Protein AF-A0A971ZK88-F1 (afdb_monomer_lite)

Foldseek 3Di:
DKDKDALVVVVVPDVDDDQVSLQVVVVVVCVVVVHQWHWDPWDWDADPVRNMIMIDTDTDHDPVPPVPPDD

Structure (mmCIF, N/CA/C/O backbone):
data_AF-A0A971ZK88-F1
#
_entry.id   AF-A0A971ZK88-F1
#
loop_
_atom_site.group_PDB
_atom_site.id
_atom_site.type_symbol
_atom_site.label_atom_id
_atom_site.label_alt_id
_atom_site.label_comp_id
_atom_site.label_asym_id
_atom_site.label_entity_id
_atom_site.label_seq_id
_atom_site.pdbx_PDB_ins_code
_atom_site.Cartn_x
_atom_site.Cartn_y
_atom_site.Cartn_z
_atom_site.occupancy
_atom_site.B_iso_or_equiv
_atom_site.auth_seq_id
_atom_site.auth_comp_id
_atom_site.auth_asym_id
_atom_site.auth_atom_id
_atom_site.pdbx_PDB_model_num
ATOM 1 N N . MET A 1 1 ? -4.770 -8.069 4.542 1.00 89.06 1 MET A N 1
ATOM 2 C CA . MET A 1 1 ? -5.270 -7.907 3.161 1.00 89.06 1 MET A CA 1
ATOM 3 C C . MET A 1 1 ? -4.081 -7.912 2.216 1.00 89.06 1 MET A C 1
ATOM 5 O O . MET A 1 1 ? -3.008 -7.477 2.617 1.00 89.06 1 MET A O 1
ATOM 9 N N . VAL A 1 2 ? -4.274 -8.425 1.001 1.00 94.12 2 VAL A N 1
ATOM 10 C CA . VAL A 1 2 ? -3.294 -8.362 -0.090 1.00 94.12 2 VAL A CA 1
ATOM 11 C C . VAL A 1 2 ? -4.012 -7.817 -1.322 1.00 94.12 2 VAL A C 1
ATOM 13 O O . VAL A 1 2 ? -5.122 -8.266 -1.616 1.00 94.12 2 VAL A O 1
ATOM 16 N N . LEU A 1 3 ? -3.404 -6.839 -1.986 1.00 93.94 3 LEU A N 1
ATOM 17 C CA . LEU A 1 3 ? -3.838 -6.292 -3.267 1.00 93.94 3 LEU A CA 1
ATOM 18 C C . LEU A 1 3 ? -2.695 -6.471 -4.269 1.00 93.94 3 LEU A C 1
ATOM 20 O O . LEU A 1 3 ? -1.549 -6.157 -3.958 1.00 93.94 3 LEU A O 1
ATOM 24 N N . GLU A 1 4 ? -3.012 -6.992 -5.446 1.00 95.62 4 GLU A N 1
ATOM 25 C CA . GLU A 1 4 ? -2.058 -7.238 -6.528 1.00 95.62 4 GLU A CA 1
ATOM 26 C C . GLU A 1 4 ? -2.555 -6.520 -7.778 1.00 95.62 4 GLU A C 1
ATOM 28 O O . GLU A 1 4 ? -3.751 -6.559 -8.078 1.00 95.62 4 GLU A O 1
ATOM 33 N N . MET A 1 5 ? -1.644 -5.859 -8.484 1.00 94.94 5 MET A N 1
ATOM 34 C CA . MET A 1 5 ? -1.917 -5.186 -9.754 1.00 94.94 5 MET A CA 1
ATOM 35 C C . MET A 1 5 ? -0.720 -5.314 -10.686 1.00 94.94 5 MET A C 1
ATOM 37 O O . MET A 1 5 ? 0.407 -5.524 -10.227 1.00 94.94 5 MET A O 1
ATOM 41 N N . ALA A 1 6 ? -0.958 -5.195 -11.989 1.00 96.31 6 ALA A N 1
ATOM 42 C CA . ALA A 1 6 ? 0.134 -5.222 -12.946 1.00 96.31 6 ALA A CA 1
ATOM 43 C C . ALA A 1 6 ? 1.046 -4.008 -12.724 1.00 96.31 6 ALA A C 1
ATOM 45 O O . ALA A 1 6 ? 0.569 -2.904 -12.459 1.00 96.31 6 ALA A O 1
ATOM 46 N N . ALA A 1 7 ? 2.359 -4.201 -12.829 1.00 95.19 7 ALA A N 1
ATOM 47 C CA . ALA A 1 7 ? 3.308 -3.134 -12.544 1.00 95.19 7 ALA A CA 1
ATOM 48 C C . ALA A 1 7 ? 3.120 -1.930 -13.472 1.00 95.19 7 ALA A C 1
ATOM 50 O O . ALA A 1 7 ? 3.198 -0.798 -13.007 1.00 95.19 7 ALA A O 1
ATOM 51 N N . HIS A 1 8 ? 2.787 -2.153 -14.747 1.00 95.19 8 HIS A N 1
ATOM 52 C CA . HIS A 1 8 ? 2.484 -1.054 -15.667 1.00 95.19 8 HIS A CA 1
ATOM 53 C C . HIS A 1 8 ? 1.307 -0.182 -15.193 1.00 95.19 8 HIS A C 1
ATOM 55 O O . HIS A 1 8 ? 1.421 1.032 -15.253 1.00 95.19 8 HIS A O 1
ATOM 61 N N . GLU A 1 9 ? 0.233 -0.770 -14.647 1.00 94.62 9 GLU A N 1
ATOM 62 C CA . GLU A 1 9 ? -0.906 0.000 -14.116 1.00 94.62 9 GLU A CA 1
ATOM 63 C C . GLU A 1 9 ? -0.503 0.831 -12.893 1.00 94.62 9 GLU A C 1
ATOM 65 O O . GLU A 1 9 ? -1.005 1.931 -12.698 1.00 94.62 9 GLU A O 1
ATOM 70 N N . TYR A 1 10 ? 0.422 0.328 -12.070 1.00 94.69 10 TYR A N 1
ATOM 71 C CA . TYR A 1 10 ? 0.973 1.103 -10.960 1.00 94.69 10 TYR A CA 1
ATOM 72 C C . TYR A 1 10 ? 1.843 2.263 -11.462 1.00 94.69 10 TYR A C 1
ATOM 74 O O . TYR A 1 10 ? 1.692 3.397 -11.012 1.00 94.69 10 TYR A O 1
ATOM 82 N N . TYR A 1 11 ? 2.751 1.980 -12.397 1.00 94.12 11 TYR A N 1
ATOM 83 C CA . TYR A 1 11 ? 3.709 2.958 -12.910 1.00 94.12 11 TYR A CA 1
ATOM 84 C C . TYR A 1 11 ? 3.099 3.988 -13.873 1.00 94.12 11 TYR A C 1
ATOM 86 O O . TYR A 1 11 ? 3.744 4.996 -14.155 1.00 94.12 11 TYR A O 1
ATOM 94 N N . ASP A 1 12 ? 1.863 3.784 -14.338 1.00 95.00 12 ASP A N 1
ATOM 95 C CA . ASP A 1 12 ? 1.100 4.799 -15.074 1.00 95.00 12 ASP A CA 1
ATOM 96 C C . ASP A 1 12 ? 0.740 6.009 -14.184 1.00 95.00 12 ASP A C 1
ATOM 98 O O . ASP A 1 12 ? 0.675 7.138 -14.678 1.00 95.00 12 ASP A O 1
ATOM 102 N N . ASP A 1 13 ? 0.551 5.789 -12.876 1.00 93.25 13 ASP A N 1
ATOM 103 C CA . ASP A 1 13 ? 0.155 6.819 -11.904 1.00 93.25 13 ASP A CA 1
ATOM 104 C C . ASP A 1 13 ? 1.260 7.172 -10.882 1.00 93.25 13 ASP A C 1
ATOM 106 O O . ASP A 1 13 ? 1.233 8.261 -10.298 1.00 93.25 13 ASP A O 1
ATOM 110 N N . TYR A 1 14 ? 2.231 6.279 -10.645 1.00 93.50 14 TYR A N 1
ATOM 111 C CA . TYR A 1 14 ? 3.240 6.418 -9.586 1.00 93.50 14 TYR A CA 1
ATOM 112 C C . TYR A 1 14 ? 4.664 6.138 -10.079 1.00 93.50 14 TYR A C 1
ATOM 114 O O . TYR A 1 14 ? 4.959 5.056 -10.5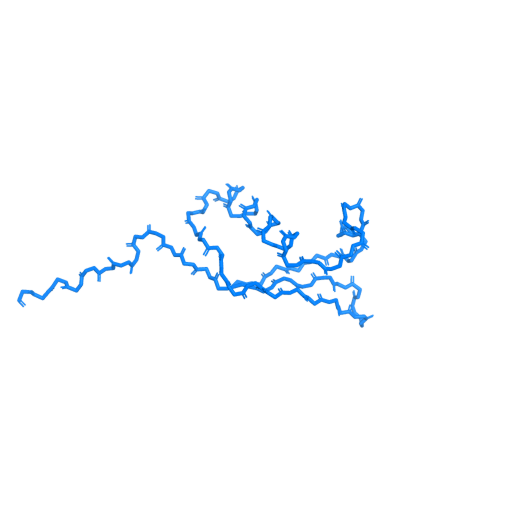65 1.00 93.50 14 TYR A O 1
ATOM 122 N N . ASP A 1 15 ? 5.597 7.067 -9.861 1.00 91.50 15 ASP A N 1
ATOM 123 C CA . ASP A 1 15 ? 6.976 6.946 -10.371 1.00 91.50 15 ASP A CA 1
ATOM 124 C C . ASP A 1 15 ? 7.888 6.000 -9.558 1.00 91.50 15 ASP A C 1
ATOM 126 O O . ASP A 1 15 ? 8.974 5.626 -10.006 1.00 91.50 15 ASP A O 1
ATOM 130 N N . GLU A 1 16 ? 7.492 5.622 -8.340 1.00 94.31 16 GLU A N 1
ATOM 131 C CA . GLU A 1 16 ? 8.294 4.781 -7.444 1.00 94.31 16 GLU A CA 1
ATOM 132 C C . GLU A 1 16 ? 7.429 3.982 -6.466 1.00 94.31 16 GLU A C 1
ATOM 134 O O . GLU A 1 16 ? 6.289 4.346 -6.184 1.00 94.31 16 GLU A O 1
ATOM 139 N N . LEU A 1 17 ? 7.994 2.916 -5.887 1.00 93.12 17 LEU A N 1
ATOM 140 C CA . LEU A 1 17 ? 7.337 2.176 -4.811 1.00 93.12 17 LEU A CA 1
ATOM 141 C C . LEU A 1 17 ? 7.423 2.966 -3.505 1.00 93.12 17 LEU A C 1
ATOM 143 O O . LEU A 1 17 ? 8.484 3.063 -2.886 1.00 93.12 17 LEU A O 1
ATOM 147 N N . ASN A 1 18 ? 6.285 3.477 -3.048 1.00 94.50 18 ASN A N 1
ATOM 148 C CA . ASN A 1 18 ? 6.200 4.248 -1.815 1.00 94.50 18 ASN A CA 1
ATOM 149 C C . ASN A 1 18 ? 5.058 3.744 -0.920 1.00 94.50 18 ASN A C 1
ATOM 151 O O . ASN A 1 18 ? 3.959 3.436 -1.389 1.00 94.50 18 ASN A O 1
ATOM 155 N N . LYS A 1 19 ? 5.308 3.687 0.394 1.00 93.88 19 LYS A N 1
ATOM 156 C CA . LYS A 1 19 ? 4.303 3.277 1.386 1.00 93.88 19 LYS A CA 1
ATOM 157 C C . LYS A 1 19 ? 3.109 4.229 1.445 1.00 93.88 19 LYS A C 1
ATOM 159 O O . LYS A 1 19 ? 1.991 3.765 1.640 1.00 93.88 19 LYS A O 1
ATOM 164 N N . ASP A 1 20 ? 3.322 5.523 1.237 1.00 93.50 20 ASP A N 1
ATOM 165 C CA . ASP A 1 20 ? 2.249 6.518 1.219 1.00 93.50 20 ASP A CA 1
ATOM 166 C C . ASP A 1 20 ? 1.342 6.318 -0.004 1.00 93.50 20 ASP A C 1
ATOM 168 O O . ASP A 1 20 ? 0.120 6.410 0.106 1.00 93.50 20 ASP A O 1
ATOM 172 N N . TYR A 1 21 ? 1.906 5.965 -1.164 1.00 95.00 21 TYR A N 1
ATOM 173 C CA . TYR A 1 21 ? 1.119 5.604 -2.351 1.00 95.00 21 TYR A CA 1
ATOM 174 C C . TYR A 1 21 ? 0.319 4.327 -2.102 1.00 95.00 21 TYR A C 1
ATOM 176 O O . TYR A 1 21 ? -0.891 4.306 -2.316 1.00 95.00 21 TYR A O 1
ATOM 184 N N . ALA A 1 22 ? 0.964 3.299 -1.545 1.00 95.06 22 ALA A N 1
ATOM 185 C CA . ALA A 1 22 ? 0.306 2.052 -1.173 1.00 95.06 22 ALA A CA 1
ATOM 186 C C . ALA A 1 22 ? -0.859 2.274 -0.190 1.00 95.06 22 ALA A C 1
ATOM 188 O O . ALA A 1 22 ? -1.931 1.692 -0.352 1.00 95.06 22 ALA A O 1
ATOM 189 N N . MET A 1 23 ? -0.678 3.157 0.797 1.00 94.25 23 MET A N 1
ATOM 190 C CA . MET A 1 23 ? -1.718 3.520 1.758 1.00 94.25 23 MET A CA 1
ATOM 191 C C . MET A 1 23 ? -2.909 4.209 1.077 1.00 94.25 23 MET A C 1
ATOM 193 O O . MET A 1 23 ? -4.052 3.836 1.333 1.00 94.25 23 MET A O 1
ATOM 197 N N . ASN A 1 24 ? -2.658 5.162 0.174 1.00 93.50 24 ASN A N 1
ATOM 198 C CA . ASN A 1 24 ? -3.715 5.848 -0.579 1.00 93.50 24 ASN A CA 1
ATOM 199 C C . ASN A 1 24 ? -4.501 4.895 -1.494 1.00 93.50 24 ASN A C 1
ATOM 201 O O . ASN A 1 24 ? -5.728 4.993 -1.582 1.00 93.50 24 ASN A O 1
ATOM 205 N N . ILE A 1 25 ? -3.811 3.954 -2.148 1.00 94.69 25 ILE A N 1
ATOM 206 C CA . ILE A 1 25 ? -4.435 2.917 -2.982 1.00 94.69 25 ILE A CA 1
ATOM 207 C C . ILE A 1 25 ? -5.370 2.050 -2.132 1.00 94.69 25 ILE A C 1
ATOM 209 O O . ILE A 1 25 ? -6.522 1.828 -2.505 1.00 94.69 25 ILE A O 1
ATOM 213 N N . LEU A 1 26 ? -4.901 1.585 -0.970 1.00 93.88 26 LEU A N 1
ATOM 214 C CA . LEU A 1 26 ? -5.705 0.766 -0.062 1.00 93.88 26 LEU A CA 1
ATOM 215 C C . LEU A 1 26 ? -6.914 1.527 0.491 1.00 93.88 26 LEU A C 1
ATOM 217 O O . LEU A 1 26 ? -8.012 0.974 0.524 1.00 93.88 26 LEU A O 1
ATOM 221 N N . ASP A 1 27 ? -6.733 2.783 0.899 1.00 92.06 27 ASP A N 1
ATOM 222 C CA . ASP A 1 27 ? -7.816 3.623 1.415 1.00 92.06 27 ASP A CA 1
ATOM 223 C C . ASP A 1 27 ? -8.889 3.868 0.343 1.00 92.06 27 ASP A C 1
ATOM 225 O O . ASP A 1 27 ? -10.084 3.719 0.606 1.00 92.06 27 ASP A O 1
ATOM 229 N N . SER A 1 28 ? -8.471 4.142 -0.895 1.00 92.50 28 SER A N 1
ATOM 230 C CA . SER A 1 28 ? -9.378 4.304 -2.040 1.00 92.50 28 SER A CA 1
ATOM 231 C C . SER A 1 28 ? -10.125 3.007 -2.364 1.00 92.50 28 SER A C 1
ATOM 233 O O . SER A 1 28 ? -11.329 3.021 -2.621 1.00 92.50 28 SER A O 1
ATOM 235 N N . TYR A 1 29 ? -9.434 1.867 -2.309 1.00 92.88 29 TYR A N 1
ATOM 236 C CA . TYR A 1 29 ? -10.020 0.549 -2.548 1.00 92.88 29 TYR A CA 1
ATOM 237 C C . TYR A 1 29 ? -11.067 0.161 -1.494 1.00 92.88 29 TYR A C 1
ATOM 239 O O . TYR A 1 29 ? -12.135 -0.350 -1.842 1.00 92.88 29 TYR A O 1
ATOM 247 N N . LEU A 1 30 ? -10.791 0.417 -0.212 1.00 91.19 30 LEU A N 1
ATOM 248 C CA . LEU A 1 30 ? -11.735 0.167 0.881 1.00 91.19 30 LEU A CA 1
ATOM 249 C C . LEU A 1 30 ? -12.952 1.091 0.779 1.00 91.19 30 LEU A C 1
ATOM 251 O O . LEU A 1 30 ? -14.085 0.612 0.825 1.00 91.19 30 LEU A O 1
ATOM 255 N N . GLN A 1 31 ? -12.739 2.385 0.518 1.00 91.06 31 GLN A N 1
ATOM 256 C CA . GLN A 1 31 ? -13.826 3.341 0.282 1.00 91.06 31 GLN A CA 1
ATOM 257 C C . GLN A 1 31 ? -14.714 2.936 -0.897 1.00 91.06 31 GLN A C 1
ATOM 259 O O . GLN A 1 31 ? -15.938 2.956 -0.774 1.00 91.06 31 GLN A O 1
ATOM 264 N N . TYR A 1 32 ? -14.121 2.512 -2.017 1.00 91.81 32 TYR A N 1
ATOM 265 C CA . TYR A 1 32 ? -14.864 2.015 -3.178 1.00 91.81 32 TYR A CA 1
ATOM 266 C C . TYR A 1 32 ? -15.739 0.800 -2.835 1.00 91.81 32 TYR A C 1
ATOM 268 O O . TYR A 1 32 ? -16.846 0.654 -3.354 1.00 91.81 32 TYR A O 1
ATOM 276 N N . ARG A 1 33 ? -15.272 -0.058 -1.922 1.00 90.44 33 ARG A N 1
ATOM 277 C CA . ARG A 1 33 ? -16.029 -1.212 -1.416 1.00 90.44 33 ARG A CA 1
ATOM 278 C C . ARG A 1 33 ? -17.070 -0.857 -0.352 1.00 90.44 33 ARG A C 1
ATOM 280 O O . ARG A 1 33 ? -17.831 -1.739 0.040 1.00 90.44 33 ARG A O 1
ATOM 287 N N . GLY A 1 34 ? -17.121 0.396 0.103 1.00 87.62 34 GLY A N 1
ATOM 288 C CA . GLY A 1 34 ? -17.927 0.801 1.256 1.00 87.62 34 GLY A CA 1
ATOM 289 C C . GLY A 1 34 ? -17.464 0.144 2.560 1.00 87.62 34 GLY A C 1
ATOM 290 O O . GLY A 1 34 ? -18.276 -0.059 3.458 1.00 87.62 34 GLY A O 1
ATOM 291 N N . ASP A 1 35 ? -16.187 -0.234 2.633 1.00 87.12 35 ASP A N 1
ATOM 292 C CA . ASP A 1 35 ? -15.561 -0.908 3.766 1.00 87.12 35 ASP A CA 1
ATOM 293 C C . ASP A 1 35 ? -14.994 0.150 4.738 1.00 87.12 35 ASP A C 1
ATOM 295 O O . ASP A 1 35 ? -14.303 1.087 4.330 1.00 87.12 35 ASP A O 1
ATOM 299 N N . ASP A 1 36 ? -15.328 0.041 6.027 1.00 84.25 36 ASP A N 1
ATOM 300 C CA . ASP A 1 36 ? -14.883 0.953 7.090 1.00 84.25 36 ASP A CA 1
ATOM 301 C C . ASP A 1 36 ? -13.540 0.546 7.719 1.00 84.25 36 ASP A C 1
ATOM 303 O O . ASP A 1 36 ? -13.070 1.175 8.676 1.00 84.25 36 ASP A O 1
ATOM 307 N N . GLY A 1 37 ? -12.899 -0.476 7.153 1.00 87.94 37 GLY A N 1
ATOM 308 C CA . GLY A 1 37 ? -11.557 -0.907 7.469 1.00 87.94 37 GLY A CA 1
ATOM 309 C C . GLY A 1 37 ? -10.543 0.231 7.380 1.00 87.94 37 GLY A C 1
ATOM 310 O O . GLY A 1 37 ? -10.628 1.160 6.572 1.00 87.94 37 GLY A O 1
ATOM 311 N N . ARG A 1 38 ? -9.551 0.162 8.259 1.00 89.38 38 ARG A N 1
ATOM 312 C CA . ARG A 1 38 ? -8.417 1.077 8.329 1.00 89.38 38 ARG A CA 1
ATOM 313 C C . ARG A 1 38 ? -7.142 0.270 8.114 1.00 89.38 38 ARG A C 1
ATOM 315 O O . ARG A 1 38 ? -6.847 -0.591 8.949 1.00 89.38 38 ARG A O 1
ATOM 322 N N . PRO A 1 39 ? -6.415 0.498 7.007 1.00 91.81 39 PRO A N 1
ATOM 323 C CA . PRO A 1 39 ? -5.164 -0.191 6.772 1.00 91.81 39 PRO A CA 1
ATOM 324 C C . PRO A 1 39 ? -4.084 0.259 7.766 1.00 91.81 39 PRO A C 1
ATOM 326 O O . PRO A 1 39 ? -4.039 1.416 8.183 1.00 91.81 39 PRO A O 1
ATOM 329 N N . SER A 1 40 ? -3.212 -0.662 8.150 1.00 92.62 40 SER A N 1
ATOM 330 C CA . SER A 1 40 ? -2.023 -0.441 8.975 1.00 92.62 40 SER A CA 1
ATOM 331 C C . SER A 1 40 ? -0.914 -1.408 8.549 1.00 92.62 40 SER A C 1
ATOM 333 O O . SER A 1 40 ? -1.162 -2.342 7.782 1.00 92.62 40 SER A O 1
ATOM 335 N N . ASP A 1 41 ? 0.315 -1.173 9.022 1.00 93.94 41 ASP A N 1
ATOM 336 C CA . ASP A 1 41 ? 1.493 -1.996 8.704 1.00 93.94 41 ASP A CA 1
ATOM 337 C C . ASP A 1 41 ? 1.657 -2.245 7.194 1.00 93.94 41 ASP A C 1
ATOM 339 O O . ASP A 1 41 ? 1.809 -3.377 6.738 1.00 93.94 41 ASP A O 1
ATOM 343 N N . VAL A 1 42 ? 1.560 -1.170 6.405 1.00 95.25 42 VAL A N 1
ATOM 344 C CA . VAL A 1 42 ? 1.576 -1.258 4.942 1.00 95.25 42 VAL A CA 1
ATOM 345 C C . VAL A 1 42 ? 2.973 -1.610 4.427 1.00 95.25 42 VAL A C 1
ATOM 347 O O . VAL A 1 42 ? 3.973 -0.949 4.738 1.00 95.25 42 VAL A O 1
ATOM 350 N N . GLU A 1 43 ? 3.011 -2.631 3.579 1.00 96.31 43 GLU A N 1
ATOM 351 C CA . GLU A 1 43 ? 4.173 -3.084 2.825 1.00 96.31 43 GLU A CA 1
ATOM 352 C C . GLU A 1 43 ? 3.841 -3.087 1.333 1.00 96.31 43 GLU A C 1
ATOM 354 O O . GLU A 1 43 ? 2.732 -3.435 0.929 1.00 96.31 43 GLU A O 1
ATOM 359 N N . ILE A 1 44 ? 4.811 -2.699 0.512 1.00 96.81 44 ILE A N 1
ATOM 360 C CA . ILE A 1 44 ? 4.714 -2.720 -0.945 1.00 96.81 44 ILE A CA 1
ATOM 361 C C . ILE A 1 44 ? 5.967 -3.394 -1.501 1.00 96.81 44 ILE A C 1
ATOM 363 O O . ILE A 1 44 ? 7.081 -3.085 -1.073 1.00 96.81 44 ILE A O 1
ATOM 367 N N . GLU A 1 45 ? 5.776 -4.335 -2.418 1.00 96.69 45 GLU A N 1
ATOM 368 C CA . GLU A 1 45 ? 6.838 -5.085 -3.087 1.00 96.69 45 GLU A CA 1
ATOM 369 C C . GLU A 1 45 ? 6.544 -5.179 -4.588 1.00 96.69 45 GLU A C 1
ATOM 371 O O . GLU A 1 45 ? 5.384 -5.236 -4.997 1.00 96.69 45 GLU A O 1
ATOM 376 N N . TYR A 1 46 ? 7.598 -5.188 -5.399 1.00 96.62 46 TYR A N 1
ATOM 377 C CA . TYR A 1 46 ? 7.521 -5.504 -6.822 1.00 96.62 46 TYR A CA 1
ATOM 378 C C . TYR A 1 46 ? 8.059 -6.916 -7.037 1.00 96.62 46 TYR A C 1
ATOM 380 O O . TYR A 1 46 ? 9.121 -7.262 -6.516 1.00 96.62 46 TYR A O 1
ATOM 388 N N . ASP A 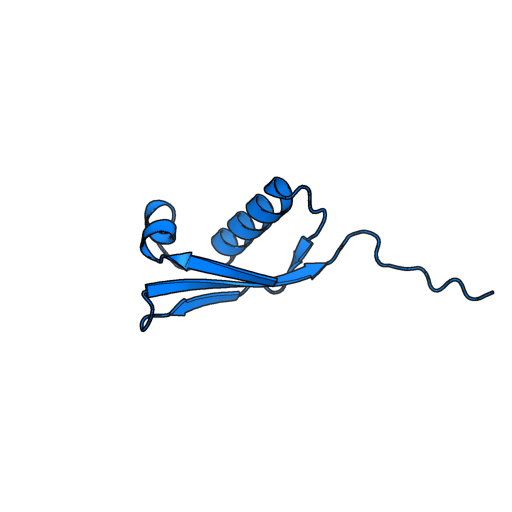1 47 ? 7.295 -7.714 -7.769 1.00 95.25 47 ASP A N 1
ATOM 389 C CA . ASP A 1 47 ? 7.609 -9.079 -8.157 1.00 95.25 47 ASP A CA 1
ATOM 390 C C . ASP A 1 47 ? 8.050 -9.076 -9.626 1.00 95.25 47 ASP A C 1
ATOM 392 O O . ASP A 1 47 ? 7.236 -8.868 -10.529 1.00 95.25 47 ASP A O 1
ATOM 396 N N . ASP A 1 48 ? 9.352 -9.261 -9.857 1.00 93.69 48 ASP A N 1
ATOM 397 C CA . ASP A 1 48 ? 9.960 -9.207 -11.187 1.00 93.69 48 ASP A CA 1
ATOM 398 C C . ASP A 1 48 ? 9.678 -10.449 -12.041 1.00 93.69 48 ASP A C 1
ATOM 400 O O . ASP A 1 48 ? 9.752 -10.373 -13.268 1.00 93.69 48 ASP A O 1
ATOM 404 N N . GLU A 1 49 ? 9.327 -11.577 -11.417 1.00 95.19 49 GLU A N 1
ATOM 405 C CA . GLU A 1 49 ? 8.993 -12.814 -12.127 1.00 95.19 49 GLU A CA 1
ATOM 406 C C . GLU A 1 49 ? 7.646 -12.681 -12.846 1.00 95.1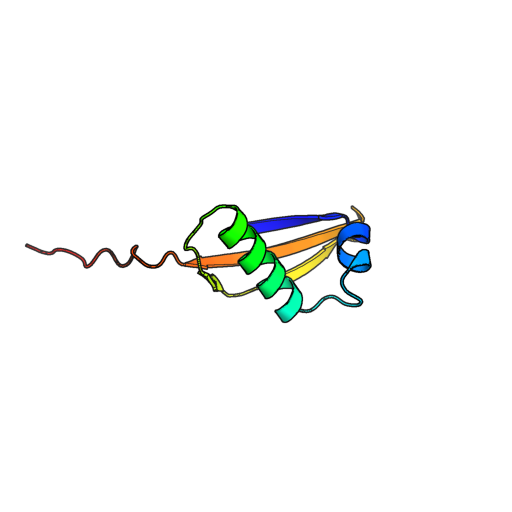9 49 GLU A C 1
ATOM 408 O O . GLU A 1 49 ? 7.486 -13.168 -13.970 1.00 95.19 49 GLU A O 1
ATOM 413 N N . TYR A 1 50 ? 6.692 -11.994 -12.210 1.00 94.06 50 TYR A N 1
ATOM 414 C CA . TYR A 1 50 ? 5.325 -11.846 -12.710 1.00 94.06 50 TYR A CA 1
ATOM 415 C C . TYR A 1 50 ? 4.977 -10.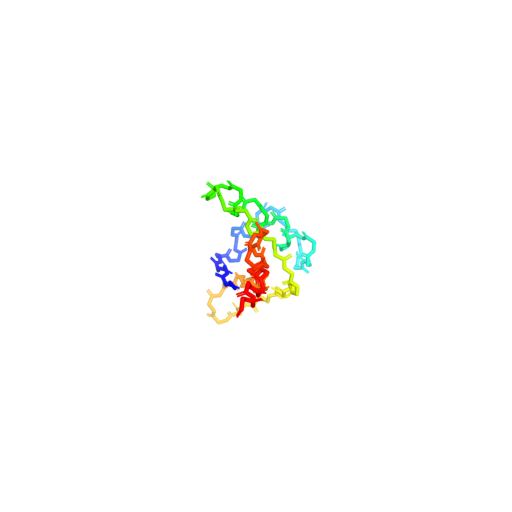432 -13.197 1.00 94.06 50 TYR A C 1
ATOM 417 O O . TYR A 1 50 ? 3.885 -10.253 -13.735 1.00 94.06 50 TYR A O 1
ATOM 425 N N . ASP A 1 51 ? 5.883 -9.459 -13.047 1.00 96.12 51 ASP A N 1
ATOM 426 C CA . ASP A 1 51 ? 5.670 -8.036 -13.364 1.00 96.12 51 ASP A CA 1
ATOM 427 C C . ASP A 1 51 ? 4.456 -7.452 -12.612 1.00 96.12 51 ASP A C 1
ATOM 429 O O . ASP A 1 51 ? 3.559 -6.813 -13.173 1.00 96.12 51 ASP A O 1
ATOM 433 N N . ILE A 1 52 ? 4.397 -7.733 -11.305 1.00 97.12 52 ILE A N 1
ATOM 434 C CA . ILE A 1 52 ? 3.275 -7.386 -10.421 1.00 97.12 52 ILE A CA 1
ATOM 435 C C . ILE A 1 52 ? 3.767 -6.514 -9.271 1.00 97.12 52 ILE A C 1
ATOM 437 O O . ILE A 1 52 ? 4.795 -6.786 -8.655 1.00 97.12 52 ILE A O 1
ATOM 441 N N . VAL A 1 53 ? 2.983 -5.500 -8.914 1.00 97.06 53 VAL A N 1
ATOM 442 C CA . VAL A 1 53 ? 3.128 -4.786 -7.642 1.00 97.06 53 VAL A CA 1
ATOM 443 C C . VAL A 1 53 ? 2.149 -5.380 -6.637 1.00 97.06 53 VAL A C 1
ATOM 445 O O . VAL A 1 53 ? 0.939 -5.442 -6.878 1.00 97.06 53 VAL A O 1
ATOM 448 N N . ARG A 1 54 ? 2.671 -5.816 -5.489 1.00 97.06 54 ARG A N 1
ATOM 449 C CA . ARG A 1 54 ? 1.888 -6.368 -4.384 1.00 97.06 54 ARG A CA 1
ATOM 450 C C . ARG A 1 54 ? 1.922 -5.425 -3.190 1.00 97.06 54 ARG A C 1
ATOM 452 O O . ARG A 1 54 ? 2.982 -5.077 -2.677 1.00 97.06 54 ARG A O 1
ATOM 459 N N . ILE A 1 55 ? 0.738 -5.077 -2.699 1.00 96.69 55 ILE A N 1
ATOM 460 C CA . ILE A 1 55 ? 0.539 -4.280 -1.491 1.00 96.69 55 ILE A CA 1
ATOM 461 C C . I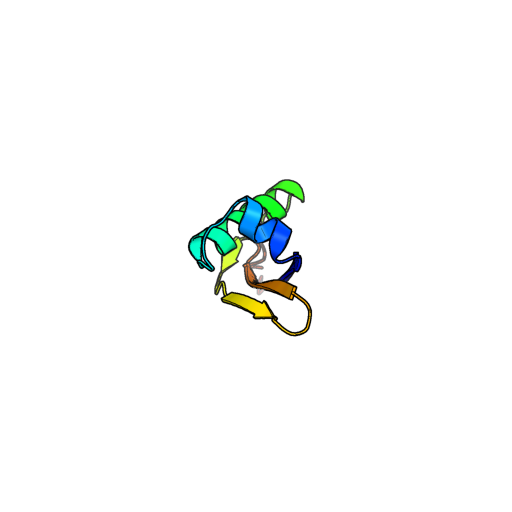LE A 1 55 ? -0.075 -5.168 -0.406 1.00 96.69 55 ILE A C 1
ATOM 463 O O . ILE A 1 55 ? -1.121 -5.792 -0.603 1.00 96.69 55 ILE A O 1
ATOM 467 N N . LYS A 1 56 ? 0.564 -5.216 0.762 1.00 96.44 56 LYS A N 1
ATOM 468 C CA . LYS A 1 56 ? 0.103 -5.948 1.947 1.00 96.44 56 LYS A CA 1
ATOM 469 C C . LYS A 1 56 ? -0.204 -4.953 3.057 1.00 96.44 56 LYS A C 1
ATOM 471 O O . LYS A 1 56 ? 0.528 -3.991 3.250 1.00 96.44 56 LYS A O 1
ATOM 476 N N . ALA A 1 57 ? -1.285 -5.193 3.789 1.00 94.75 57 ALA A N 1
ATOM 477 C CA . ALA A 1 57 ? -1.629 -4.397 4.964 1.00 94.75 57 ALA A CA 1
ATOM 478 C C . ALA A 1 57 ? -2.483 -5.190 5.950 1.00 94.75 57 ALA A C 1
ATOM 480 O O . ALA A 1 57 ? -3.296 -6.038 5.557 1.00 94.75 57 ALA A O 1
ATOM 481 N N . ASN A 1 58 ? -2.357 -4.866 7.228 1.00 92.88 58 ASN A N 1
ATOM 482 C CA . ASN A 1 58 ? -3.323 -5.245 8.249 1.00 92.88 58 ASN A CA 1
ATOM 483 C C . ASN A 1 58 ? -4.560 -4.349 8.118 1.00 92.88 58 ASN A C 1
ATOM 485 O O . ASN A 1 58 ? -4.431 -3.171 7.816 1.00 92.88 58 ASN A O 1
ATOM 489 N N . ILE A 1 59 ? -5.766 -4.897 8.298 1.00 89.88 59 ILE A N 1
ATOM 490 C CA . ILE A 1 59 ? -7.011 -4.113 8.254 1.00 89.88 59 ILE A CA 1
ATOM 491 C C . ILE A 1 59 ? -7.652 -4.146 9.636 1.00 89.88 59 ILE A C 1
ATOM 493 O O . ILE A 1 59 ? -7.967 -5.220 10.151 1.00 89.88 59 ILE A O 1
ATOM 497 N N . HIS A 1 60 ? -7.865 -2.969 10.217 1.00 86.44 60 HIS A N 1
ATOM 498 C CA . HIS A 1 60 ? -8.589 -2.794 11.471 1.00 86.44 60 HIS A CA 1
ATOM 499 C C . HIS A 1 60 ? -9.986 -2.248 11.195 1.00 86.44 60 HIS A C 1
ATOM 501 O O . HIS A 1 60 ? -10.127 -1.192 10.590 1.00 86.44 60 HIS A O 1
ATOM 507 N N . TYR A 1 61 ? -11.017 -2.934 11.672 1.00 78.75 61 TYR A N 1
ATOM 508 C CA . TYR A 1 61 ? -12.403 -2.493 11.526 1.00 78.75 61 TYR A CA 1
ATOM 509 C C . TYR A 1 61 ? -12.826 -1.704 12.767 1.00 78.75 61 TYR A C 1
ATOM 511 O O . TYR A 1 61 ? -12.750 -2.216 13.891 1.00 78.75 61 TYR A O 1
ATOM 519 N N . LEU A 1 62 ? -13.259 -0.457 12.574 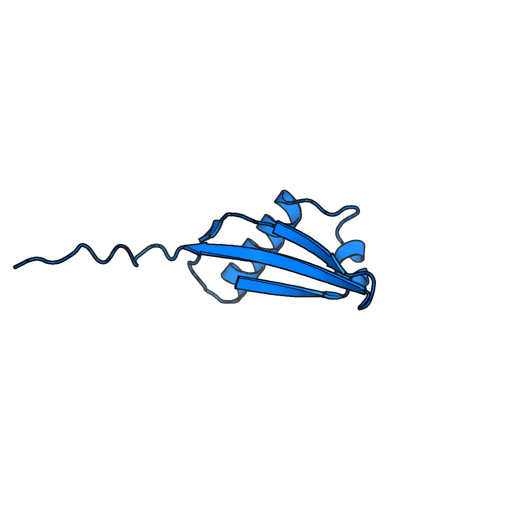1.00 67.12 62 LEU A N 1
ATOM 520 C CA . LEU A 1 62 ? -13.765 0.391 13.653 1.00 67.12 62 LEU A CA 1
ATOM 521 C C . LEU A 1 62 ? -15.120 -0.155 14.127 1.00 67.12 62 LEU A C 1
ATOM 523 O O . LEU A 1 62 ? -16.149 0.087 13.515 1.00 67.12 62 LEU A O 1
ATOM 527 N N . GLY A 1 63 ? -15.121 -0.900 15.233 1.00 57.56 63 GLY A N 1
ATOM 528 C CA . GLY A 1 63 ? -16.341 -1.496 15.797 1.00 57.56 63 GLY A CA 1
ATOM 529 C C . GLY A 1 63 ? -16.205 -2.958 16.211 1.00 57.56 63 GLY A C 1
ATOM 530 O O . GLY A 1 63 ? -17.108 -3.486 16.852 1.00 57.56 63 GLY A O 1
ATOM 531 N N . ASN A 1 64 ? -15.067 -3.596 15.914 1.00 53.22 64 ASN A N 1
ATOM 532 C CA . ASN A 1 64 ? -14.735 -4.927 16.431 1.00 53.22 64 ASN A CA 1
ATOM 533 C C . ASN A 1 64 ? -13.899 -4.900 17.724 1.00 53.22 64 ASN A C 1
ATOM 535 O O . ASN A 1 64 ? -13.421 -5.942 18.170 1.00 53.22 64 ASN A O 1
ATOM 539 N N . ASP A 1 65 ? -13.811 -3.745 18.391 1.00 53.78 65 ASP A N 1
ATOM 540 C CA . ASP A 1 65 ? -13.711 -3.714 19.852 1.00 53.78 65 ASP A CA 1
ATOM 541 C C . ASP A 1 65 ? -15.065 -4.181 20.404 1.00 53.78 65 ASP A C 1
ATOM 543 O O . ASP A 1 65 ? -15.897 -3.406 20.885 1.00 53.78 65 ASP A O 1
ATOM 547 N N . HIS A 1 66 ? -15.324 -5.487 20.282 1.00 52.00 66 HIS A N 1
ATOM 548 C CA . HIS A 1 66 ? -16.326 -6.148 21.095 1.00 52.00 66 HIS A CA 1
ATOM 549 C C . HIS A 1 66 ? -15.824 -5.970 22.525 1.00 52.00 66 HIS A C 1
ATOM 551 O O . HIS A 1 66 ? -14.985 -6.727 23.015 1.00 52.00 66 HIS A O 1
ATOM 557 N N . THR A 1 67 ? -16.290 -4.902 23.176 1.00 47.81 67 THR A N 1
ATOM 558 C CA . THR A 1 67 ? -16.244 -4.779 24.625 1.00 47.81 67 THR A CA 1
ATOM 559 C C . THR A 1 67 ? -16.663 -6.133 25.159 1.00 47.81 67 THR A C 1
ATOM 561 O O . THR A 1 67 ? -17.768 -6.604 24.896 1.00 47.81 67 THR A O 1
ATOM 564 N N . THR A 1 68 ? -15.721 -6.811 25.808 1.00 48.16 68 THR A N 1
ATOM 565 C CA . THR A 1 68 ? -15.968 -8.074 26.489 1.00 48.16 68 THR A CA 1
ATOM 566 C C . THR A 1 68 ? -17.121 -7.817 27.454 1.00 48.16 68 THR A C 1
ATOM 568 O O . THR A 1 68 ? -16.911 -7.281 28.542 1.00 48.16 68 THR A O 1
ATOM 571 N N . PHE A 1 69 ? -18.356 -8.111 27.045 1.00 48.91 69 PHE A N 1
ATOM 572 C CA . PHE A 1 69 ? -19.510 -8.003 27.917 1.00 48.91 69 PHE A CA 1
ATOM 573 C C . PHE A 1 69 ? -19.421 -9.183 28.874 1.00 48.91 69 PHE A C 1
ATOM 575 O O . PHE A 1 69 ? -19.897 -10.282 28.604 1.00 48.91 69 PHE A O 1
ATOM 582 N N . ARG A 1 70 ? -18.688 -8.972 29.964 1.00 46.00 70 ARG A N 1
ATOM 583 C CA . ARG A 1 70 ? -18.594 -9.904 31.077 1.00 46.00 70 ARG A CA 1
ATOM 584 C C . ARG A 1 70 ? -19.738 -9.550 32.029 1.00 46.00 70 ARG A C 1
ATOM 586 O O . ARG A 1 70 ? -19.589 -8.644 32.846 1.00 46.00 70 ARG A O 1
ATOM 593 N N . MET A 1 71 ? -20.890 -10.201 31.850 1.00 44.47 71 MET A N 1
ATOM 594 C CA . MET A 1 71 ? -21.851 -10.403 32.944 1.00 44.47 71 MET A CA 1
ATOM 595 C C . MET A 1 71 ? -21.386 -11.565 33.815 1.00 44.47 71 MET A C 1
ATOM 597 O O . MET A 1 71 ? -20.792 -12.516 33.253 1.00 44.47 71 MET A O 1
#

Radius of gyration: 15.07 Å; chains: 1; bounding box: 32×20×49 Å

pLDDT: mean 87.4, std 14.9, range [44.47, 97.12]

Sequence (71 aa):
MVLEMAAHEYYDDYDELNKDYAMNILDSYLQYRGDDGRPSDVEIEYDDEYDIVRIKANIHYLGNDHTTFRM

Secondary structure (DSSP, 8-state):
-EEEEEHHHHHTT-SS--HHHHHHHHHHHHHHTT--EEEEEEEEEEETTTTEEEEEEEEEETT--------